Protein 5LNN (pdb70)

Secondary structure (DSSP, 8-state):
-EE-----TTTTTT-EEEEE-S-HHHHHHHHHHHHHTT-SEEEEESSHHHHHHHHHHHHHHHHHHT-S---S-SEEEEES--SSS-HHHHHHHHHHHHHTTT----EEEEESS---HHHHHHHHHHT--EEEETT-TTHHHHHHHHHH-

InterPro domains:
  IPR001789 Signal transduction response regulator, receiver domain [PF00072] (988-1109)
  IPR001789 Signal transduction response regulator, receiver domain [PS50110] (987-1120)
  IPR001789 Signal transduction response regulator, receiver domain [SM00448] (986-1114)
  IPR003594 Histidine kinase/HSP90-like ATPase domain [PF02518] (576-668)
  IPR003594 Histidine k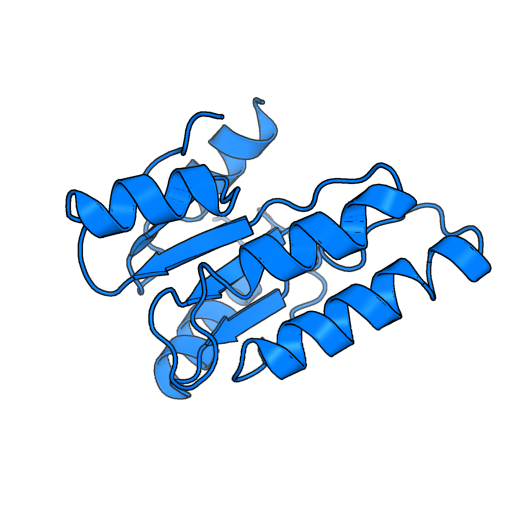inase/HSP90-like ATPase domain [SM00387] (511-671)
  IPR003661 Signal transduction histidine kinase, dimerisation/phosphoacceptor domain [PF00512] (396-461)
  IPR003661 Signal transduction histidine kinase, dimerisation/phosphoacceptor domain [SM00388] (395-461)
  IPR003661 Signal transduction histidine kinase, dimerisation/phosphoacceptor domain [cd00082] (396-457)
  IPR004358 Signal transduction histidine kinase-related protein, C-terminal [PR00344] (595-609)
  IPR004358 Signal transduction histidine kinase-related protein, C-terminal [PR00344] (613-623)
  IPR004358 Signal transduction histidine kinase-related protein, C-terminal [PR00344] (629-647)
  IPR005467 Histidine kinase domain [PS50109] (402-671)
  IPR011006 CheY-like superfamily [SSF52172] (984-1118)
  IPR036097 Signal transduction histidine kinase, dimerisation/phosphoacceptor domain superfamily [SSF47384] (383-463)
  IPR036890 Histidine kinase/HSP90-like ATPase superfamily [G3DSA:3.30.565.10] (463-673)
  IPR036890 Histidine kinase/HSP90-like ATPase superfamily [SSF55874] (450-667)
  IPR050956 Two-component system histidine kinase [PTHR43719] (58-1115)

Foldseek 3Di:
DWWAPCCQLQVQAPFAEEEEAQDPVLQVLVVVVVNSNNNPHYHYDRDLVVVCVVQLVQLVVCVVVVPPDNGPGQEYEAEQDDPPAGRLNSLLVSVVSCVVVPDDHAYEYEYQDDDDDVVSVSCSVSPHTYYDYSSCVCVSVHVVVVVVD

Nearest PDB structures (foldseek):
  5lnn-assembly1_A  TM=1.007E+00  e=4.056E-31  Arabidopsis thaliana
  5lnm-assembly1_A  TM=1.002E+00  e=2.387E-28  Arabidopsis thaliana
  5n2n-assembly1_A  TM=1.000E+00  e=6.692E-28  Arabidopsis thaliana
  3mmn-assembly1_A  TM=9.954E-01  e=1.788E-26  Arabidopsis thaliana
  3ilh-assembly1_A  TM=8.351E-01  e=1.442E-04  Cytophaga hutchinsonii ATCC 33406

B-factor: mean 32.71, std 13.28, range [13.54, 85.99]

GO terms:
  GO:0004673 protein histidine kinase activity (F, IDA)
  GO:0005886 plasma membrane (C, IDA)
  GO:0042803 protein homodimerization activity (F, IDA)
  GO:0010087 phloem or xylem histogenesis (P, IMP)
  GO:0080117 secondary growth (P, IMP)
  GO:0005515 protein binding (F, IPI)
  GO:0009736 cytokinin-activated signaling pathway (P, TAS)
  GO:0009506 plasmodesma (C, HDA)
  GO:0009553 embryo sac development (P, IMP)
  GO:0016020 membrane (C, IDA)
  GO:0000156 phosphorelay response regulator activity (F, TAS)

Radius of gyration: 14.21 Å; Cα contacts (8 Å, |Δi|>4): 287; chains: 1; bounding box: 31×40×36 Å

Solvent-accessible surface area: 7800 Å² total; per-residue (Å²): 65,16,58,14,93,191,155,62,86,91,54,3,162,56,69,67,0,0,3,1,11,62,77,116,125,17,25,88,77,8,6,26,57,0,131,163,5,20,15,58,93,34,63,54,11,74,18,1,117,53,0,23,107,30,0,48,77,8,2,56,104,55,87,140,144,54,29,151,94,78,40,2,3,41,3,0,2,0,8,5,101,14,98,164,40,39,0,4,56,0,0,76,48,0,27,127,37,3,152,99,55,74,34,80,1,21,0,0,1,13,18,48,101,120,42,38,103,97,34,43,119,36,8,70,106,3,16,2,23,0,55,2,69,105,49,1,103,76,0,20,75,0,3,132,75,20,102,104,170

CATH classification: 3.40.50.2300

Organism: Arabidopsis thaliana (NCBI:txid3702)

Structure (mmCIF, N/CA/C/O backbone):
data_5LNN
#
_entry.id   5LNN
#
_cell.length_a   53.176
_cell.length_b   101.005
_cell.length_c   79.464
_cell.angle_alpha   90.00
_cell.angle_beta   90.00
_cell.angle_gamma   90.00
#
_symmetry.space_group_name_H-M   'C 2 2 21'
#
loop_
_entity.id
_entity.type
_entity.pdbx_description
1 polymer 'Histidine kinase CKI1'
2 water water
#
loop_
_atom_site.group_PDB
_atom_site.id
_atom_site.type_symbol
_atom_site.label_atom_id
_atom_site.label_alt_id
_atom_site.label_comp_id
_atom_site.label_asym_id
_atom_site.label_entity_id
_atom_site.label_seq_id
_atom_site.pdbx_PDB_ins_code
_atom_site.Cartn_x
_atom_site.Cartn_y
_atom_site.Cartn_z
_atom_site.occupancy
_atom_site.B_iso_or_equiv
_atom_site.auth_seq_id
_atom_site.auth_comp_id
_atom_site.auth_asym_id
_atom_site.auth_atom_id
_atom_site.pdbx_PDB_model_num
ATOM 1 N N . SER A 1 11 ? -20.401 -25.056 6.783 1.00 43.46 935 SER A N 1
ATOM 2 C CA . SER A 1 11 ? -19.912 -23.804 6.051 1.00 38.32 935 SER A CA 1
ATOM 3 C C . SER A 1 11 ? -18.440 -23.542 6.051 1.00 39.12 935 SER A C 1
ATOM 4 O O . SER A 1 11 ? -17.755 -23.954 6.921 1.00 41.86 935 SER A O 1
ATOM 7 N N . GLY A 1 12 ? -17.967 -22.751 5.113 1.00 32.68 936 GLY A N 1
ATOM 8 C CA . GLY A 1 12 ? -16.662 -22.148 5.169 1.00 33.19 936 GLY A CA 1
ATOM 9 C C . GLY A 1 12 ? -16.268 -21.509 3.902 1.00 33.31 936 GLY A C 1
ATOM 10 O O . GLY A 1 12 ? -17.106 -21.443 2.965 1.00 30.86 936 GLY A O 1
ATOM 11 N N . LEU A 1 13 ? -15.105 -20.901 3.939 1.00 31.81 937 LEU A N 1
ATOM 12 C CA . LEU A 1 13 ? -14.555 -20.128 2.853 1.00 30.28 937 LEU A CA 1
ATOM 13 C C . LEU A 1 13 ? -13.834 -20.962 1.811 1.00 33.58 937 LEU A C 1
ATOM 14 O O . LEU A 1 13 ? -13.247 -21.964 2.133 1.00 32.01 937 LEU A O 1
ATOM 19 N N . VAL A 1 14 ? -13.817 -20.499 0.576 1.00 29.91 938 VAL A N 1
ATOM 20 C CA . VAL A 1 14 ? -13.234 -21.180 -0.542 1.00 36.82 938 VAL A CA 1
ATOM 21 C C . VAL A 1 14 ? -11.977 -20.415 -0.774 1.00 45.97 938 VAL A C 1
ATOM 22 O O . VAL A 1 14 ? -11.977 -19.171 -0.842 1.00 39.36 938 VAL A O 1
ATOM 26 N N . PRO A 1 15 ? -10.834 -21.127 -0.844 1.00 49.56 939 PRO A N 1
ATOM 27 C CA . PRO A 1 15 ? -9.627 -20.426 -1.306 1.00 53.20 939 PRO A CA 1
ATOM 28 C C . PRO A 1 15 ? -9.657 -20.183 -2.849 1.00 52.73 939 PRO A C 1
ATOM 29 O O . PRO A 1 15 ? -10.533 -20.745 -3.579 1.00 52.90 939 PRO A O 1
ATOM 33 N N . ARG A 1 16 ? -8.739 -19.348 -3.325 1.00 70.80 940 ARG A N 1
ATOM 34 C CA . ARG A 1 16 ? -8.600 -19.048 -4.774 1.00 73.62 940 ARG A CA 1
ATOM 35 C C . ARG A 1 16 ? -7.935 -20.180 -5.577 1.00 71.66 940 ARG A C 1
ATOM 36 O O . ARG A 1 16 ? -7.968 -20.169 -6.815 1.00 71.23 940 ARG A O 1
ATOM 44 N N . SER A 1 54 ? -29.371 -9.139 18.550 1.00 62.57 978 SER A N 1
ATOM 45 C CA . SER A 1 54 ? -30.147 -9.124 17.334 1.00 63.24 978 SER A CA 1
ATOM 46 C C . SER A 1 54 ? -29.279 -8.764 16.120 1.00 64.73 978 SER A C 1
ATOM 47 O O . SER A 1 54 ? -28.296 -8.016 16.224 1.00 54.16 978 SER A O 1
ATOM 50 N N . ASP A 1 55 ? -29.641 -9.307 14.965 1.00 65.62 979 ASP A N 1
ATOM 51 C CA . ASP A 1 55 ? -28.961 -8.986 13.718 1.00 61.43 979 ASP A CA 1
ATOM 52 C C . ASP A 1 55 ? -29.900 -8.344 12.688 1.00 59.56 979 ASP A C 1
ATOM 53 O O . ASP A 1 55 ? -29.639 -8.379 11.486 1.00 55.15 979 ASP A O 1
ATOM 58 N N . ASP A 1 56 ? -30.947 -7.677 13.142 1.00 47.69 980 ASP A N 1
ATOM 59 C CA . ASP A 1 56 ? -31.909 -7.061 12.192 1.00 50.00 980 ASP A CA 1
ATOM 60 C C . ASP A 1 56 ? -31.359 -5.867 11.402 1.00 43.61 980 ASP A C 1
ATOM 61 O O . ASP A 1 56 ? -32.043 -5.197 10.534 1.00 38.48 980 ASP A O 1
ATOM 66 N N . GLU A 1 57 ? -30.096 -5.523 11.704 1.00 36.39 981 GLU A N 1
ATOM 67 C CA . GLU A 1 57 ? -29.431 -4.556 10.915 1.00 40.82 981 GLU A CA 1
ATOM 68 C C . GLU A 1 57 ? -28.111 -5.084 10.347 1.00 28.28 981 GLU A C 1
ATOM 69 O O . GLU A 1 57 ? -27.415 -4.207 9.815 1.00 28.69 981 GLU A O 1
ATOM 75 N N . PHE A 1 58 ? -27.785 -6.370 10.525 1.00 29.12 982 PHE A N 1
ATOM 76 C CA . PHE A 1 58 ? -26.456 -6.907 10.129 1.00 24.97 982 PHE A CA 1
ATOM 77 C C . PHE A 1 58 ? -26.192 -6.597 8.621 1.00 24.46 982 PHE A C 1
ATOM 78 O O . PHE A 1 58 ? -25.160 -6.021 8.296 1.00 23.80 982 PHE A O 1
ATOM 86 N N . LEU A 1 59 ? -27.203 -6.819 7.834 1.00 28.58 983 LEU A N 1
ATOM 87 C CA . LEU A 1 59 ? -27.098 -6.541 6.356 1.00 25.51 983 LEU A CA 1
ATOM 88 C C . LEU A 1 59 ? -27.808 -5.343 5.912 1.00 24.41 983 LEU A C 1
ATOM 89 O O . LEU A 1 59 ? -28.063 -5.063 4.679 1.00 25.90 983 LEU A O 1
ATOM 94 N N . ARG A 1 60 ? -28.155 -4.364 6.811 1.00 23.43 984 ARG A N 1
ATOM 95 C CA . ARG A 1 60 ? -28.642 -3.108 6.233 1.00 25.00 984 ARG A CA 1
ATOM 96 C C . ARG A 1 60 ? -27.752 -2.405 5.291 1.00 27.35 984 ARG A C 1
ATOM 97 O O . ARG A 1 60 ? -26.584 -2.374 5.496 1.00 28.43 984 ARG A O 1
ATOM 105 N N . GLY A 1 61 ? -28.302 -1.825 4.196 1.00 27.89 985 GLY A N 1
ATOM 106 C CA . GLY A 1 61 ? -27.552 -1.212 3.161 1.00 33.69 985 GLY A CA 1
ATOM 107 C C . GLY A 1 61 ? -27.182 -2.210 2.028 1.00 29.01 985 GLY A C 1
ATOM 108 O O . GLY A 1 61 ? -26.446 -1.745 1.139 1.00 30.58 985 GLY A O 1
ATOM 109 N N . LYS A 1 62 ? -27.396 -3.521 2.276 1.00 30.12 986 LYS A N 1
ATOM 110 C CA . LYS A 1 62 ? -26.891 -4.519 1.294 1.00 25.58 986 LYS A CA 1
ATOM 111 C C . LYS A 1 62 ? -27.973 -4.970 0.409 1.00 27.44 986 LYS A C 1
ATOM 112 O O . LYS A 1 62 ? -29.135 -4.968 0.765 1.00 27.32 986 LYS A O 1
ATOM 118 N N . ARG A 1 63 ? -27.588 -5.320 -0.830 1.00 23.72 987 ARG A N 1
ATOM 119 C CA . ARG A 1 63 ? -28.527 -5.799 -1.826 1.00 21.96 987 ARG A CA 1
ATOM 120 C C . ARG A 1 63 ? -28.057 -7.216 -2.224 1.00 19.52 987 ARG A C 1
ATOM 121 O O . ARG A 1 63 ? -26.847 -7.428 -2.382 1.00 23.55 987 ARG A O 1
ATOM 129 N N . VAL A 1 64 ? -28.980 -8.192 -2.211 1.00 20.95 988 VAL A N 1
ATOM 130 C CA A VAL A 1 64 ? -28.595 -9.561 -2.375 0.50 19.87 988 VAL A CA 1
ATOM 131 C CA B VAL A 1 64 ? -28.571 -9.548 -2.414 0.50 21.14 988 VAL A CA 1
ATOM 132 C C . VAL A 1 64 ? -29.438 -10.195 -3.441 1.00 19.83 988 VAL A C 1
ATOM 133 O O . VAL A 1 64 ? -30.590 -9.836 -3.614 1.00 21.73 988 VAL A O 1
ATOM 140 N N . LEU A 1 65 ? -28.864 -11.163 -4.133 1.00 17.20 989 LEU A N 1
ATOM 141 C CA . LEU A 1 65 ? -29.616 -12.062 -5.050 1.00 17.39 989 LEU A CA 1
ATOM 142 C C . LEU A 1 65 ? -29.628 -13.446 -4.487 1.00 18.75 989 LEU A C 1
ATOM 143 O O . LEU A 1 65 ? -28.556 -13.969 -4.190 1.00 18.38 989 LEU A O 1
ATOM 148 N N . VAL A 1 66 ? -30.801 -14.103 -4.506 1.00 18.81 990 VAL A N 1
ATOM 149 C CA . VAL A 1 66 ? -30.936 -15.523 -4.162 1.00 19.76 990 VAL A CA 1
ATOM 150 C C . VAL A 1 66 ? -31.290 -16.297 -5.395 1.00 18.28 990 VAL A C 1
ATOM 151 O O . VAL A 1 66 ? -32.228 -15.917 -6.080 1.00 21.87 990 VAL A O 1
ATOM 155 N N . VAL A 1 67 ? -30.514 -17.306 -5.716 1.00 16.78 991 VAL A N 1
ATOM 156 C CA . VAL A 1 67 ? -30.713 -18.136 -6.929 1.00 16.61 991 VAL A CA 1
ATOM 157 C C . VAL A 1 67 ? -31.013 -19.554 -6.427 1.00 20.95 991 VAL A C 1
ATOM 158 O O . VAL A 1 67 ? -30.125 -20.185 -5.865 1.00 21.78 991 VAL A O 1
ATOM 162 N N . ASP A 1 68 ? -32.252 -20.028 -6.691 1.00 21.78 992 ASP A N 1
ATOM 163 C CA . ASP A 1 68 ? -32.592 -21.418 -6.248 1.00 23.93 992 ASP A CA 1
ATOM 164 C C . ASP A 1 68 ? -33.802 -21.847 -7.000 1.00 22.11 992 ASP A C 1
ATOM 165 O O . ASP A 1 68 ? -34.764 -21.069 -7.091 1.00 23.05 992 ASP A O 1
ATOM 170 N N . ASP A 1 69 ? -33.664 -23.021 -7.601 1.00 27.01 993 ASP A N 1
ATOM 171 C CA . ASP A 1 69 ? -34.793 -23.553 -8.322 1.00 26.47 993 ASP A CA 1
ATOM 172 C C . ASP A 1 69 ? -35.911 -24.075 -7.443 1.00 30.12 993 ASP A C 1
ATOM 173 O O . ASP A 1 69 ? -37.038 -24.184 -7.931 1.00 28.16 993 ASP A O 1
ATOM 178 N N . ASN A 1 70 ? -35.617 -24.346 -6.187 1.00 26.79 994 ASN A N 1
ATOM 179 C CA . ASN A 1 70 ? -36.665 -24.777 -5.250 1.00 29.39 994 ASN A CA 1
ATOM 180 C C . ASN A 1 70 ? -37.281 -23.574 -4.611 1.00 26.85 994 ASN A C 1
ATOM 181 O O . ASN A 1 70 ? -36.636 -22.761 -3.901 1.00 27.95 994 ASN A O 1
ATOM 186 N N . PHE A 1 71 ? -38.563 -23.438 -4.818 1.00 26.88 995 PHE A N 1
ATOM 187 C CA . PHE A 1 71 ? -39.321 -22.424 -4.351 1.00 23.50 995 PHE A CA 1
ATOM 188 C C . PHE A 1 71 ? -39.244 -22.240 -2.843 1.00 26.50 995 PHE A C 1
ATOM 189 O O . PHE A 1 71 ? -39.102 -21.102 -2.306 1.00 29.62 995 PHE A O 1
ATOM 197 N N . ILE A 1 72 ? -39.463 -23.335 -2.120 1.00 26.58 996 ILE A N 1
ATOM 198 C CA . ILE A 1 72 ? -39.448 -23.156 -0.657 1.00 31.02 996 ILE A CA 1
ATOM 199 C C . ILE A 1 72 ? -38.081 -22.713 -0.131 1.00 26.81 996 ILE A C 1
ATOM 200 O O . ILE A 1 72 ? -38.045 -21.825 0.681 1.00 31.21 996 ILE A O 1
ATOM 205 N N . SER A 1 73 ? -37.022 -23.359 -0.556 1.00 31.00 997 SER A N 1
ATOM 206 C CA . SER A 1 73 ? -35.715 -22.915 -0.054 1.00 34.08 997 SER A CA 1
ATOM 207 C C . SER A 1 73 ? -35.400 -21.511 -0.502 1.00 35.62 997 SER A C 1
ATOM 208 O O . SER A 1 73 ? -34.802 -20.748 0.271 1.00 29.46 997 SER A O 1
ATOM 211 N N . ARG A 1 74 ? -35.831 -21.151 -1.696 1.00 31.08 998 ARG A N 1
ATOM 212 C CA . ARG A 1 74 ? -35.659 -19.715 -2.123 1.00 30.10 998 ARG A CA 1
ATOM 213 C C . ARG A 1 74 ? -36.310 -18.660 -1.179 1.00 28.83 998 ARG A C 1
ATOM 214 O O . ARG A 1 74 ? -35.727 -17.630 -0.765 1.00 30.09 998 ARG A O 1
ATOM 222 N N . LYS A 1 75 ? -37.504 -18.955 -0.667 1.00 29.22 999 LYS A N 1
ATOM 223 C CA . LYS A 1 75 ? -38.242 -18.100 0.225 1.00 29.95 999 LYS A CA 1
ATOM 224 C C . LYS A 1 75 ? -37.687 -18.166 1.629 1.00 27.15 999 LYS A C 1
ATOM 225 O O . LYS A 1 75 ? -37.745 -17.138 2.305 1.00 28.54 999 LYS A O 1
ATOM 231 N N . VAL A 1 76 ? -37.167 -19.308 2.041 1.00 30.99 1000 VAL A N 1
ATOM 232 C CA . VAL A 1 76 ? -36.456 -19.444 3.351 1.00 35.64 1000 VAL A CA 1
ATOM 233 C C . VAL A 1 76 ? -35.172 -18.623 3.341 1.00 36.63 1000 VAL A C 1
ATOM 234 O O . VAL A 1 76 ? -34.887 -17.928 4.336 1.00 33.48 1000 VAL A O 1
ATOM 238 N N . ALA A 1 77 ? -34.396 -18.726 2.262 1.00 32.98 1001 ALA A N 1
ATOM 239 C CA . ALA A 1 77 ? -33.212 -17.829 2.157 1.00 30.33 1001 ALA A CA 1
ATOM 240 C C . ALA A 1 77 ? -33.617 -16.393 2.182 1.00 27.68 1001 ALA A C 1
ATOM 241 O O . ALA A 1 77 ? -32.959 -15.559 2.878 1.00 30.16 1001 ALA A O 1
ATOM 243 N N . THR A 1 78 ? -34.630 -15.949 1.412 1.00 27.48 1002 THR A N 1
ATOM 244 C CA . THR A 1 78 ? -35.052 -14.618 1.331 1.00 25.94 1002 THR A CA 1
ATOM 245 C C . THR A 1 78 ? -35.601 -14.121 2.666 1.00 34.44 1002 THR A C 1
ATOM 246 O O . THR A 1 78 ? -35.400 -12.960 3.011 1.00 33.32 1002 THR A O 1
ATOM 250 N N . GLY A 1 79 ? -36.194 -15.057 3.425 1.00 30.15 1003 GLY A N 1
ATOM 251 C CA . GLY A 1 79 ? -36.643 -14.708 4.795 1.00 34.44 1003 GLY A CA 1
ATOM 252 C C . GLY A 1 79 ? -35.520 -14.385 5.749 1.00 33.45 1003 GLY A C 1
ATOM 253 O O . GLY A 1 79 ? -35.619 -13.339 6.464 1.00 39.48 1003 GLY A O 1
ATOM 254 N N . LYS A 1 80 ? -34.546 -15.286 5.786 1.00 31.87 1004 LYS A N 1
ATOM 255 C CA . LYS A 1 80 ? -33.346 -15.261 6.577 1.00 32.15 1004 LYS A CA 1
ATOM 256 C C . LYS A 1 80 ? -32.597 -13.969 6.305 1.00 37.74 1004 LYS A C 1
ATOM 257 O O . LYS A 1 80 ? -32.136 -13.320 7.247 1.00 36.52 1004 LYS A O 1
ATOM 263 N N . LEU A 1 81 ? -32.512 -13.585 5.014 1.00 29.64 1005 LEU A N 1
ATOM 264 C CA . LEU A 1 81 ? -31.853 -12.291 4.639 1.00 32.51 1005 LEU A CA 1
ATOM 265 C C . LEU A 1 81 ? -32.632 -11.039 5.067 1.00 35.97 1005 LEU A C 1
ATOM 266 O O . LEU A 1 81 ? -32.067 -10.021 5.516 1.00 33.83 1005 LEU A O 1
ATOM 271 N N . LYS A 1 82 ? -33.961 -11.095 4.980 1.00 35.11 1006 LYS A N 1
ATOM 272 C CA . LYS A 1 82 ? -34.824 -9.972 5.311 1.00 42.00 1006 LYS A CA 1
ATOM 273 C C . LYS A 1 82 ? -34.851 -9.677 6.830 1.00 40.36 1006 LYS A C 1
ATOM 274 O O . LYS A 1 82 ? -34.911 -8.515 7.212 1.00 41.93 1006 LYS A O 1
ATOM 280 N N . LYS A 1 83 ? -34.708 -10.712 7.616 1.00 42.33 1007 LYS A N 1
ATOM 281 C CA . LYS A 1 83 ? -34.719 -10.607 9.083 1.00 43.90 1007 LYS A CA 1
ATOM 282 C C . LYS A 1 83 ? -33.396 -9.974 9.513 1.00 49.69 1007 LYS A C 1
ATOM 283 O O . LYS A 1 83 ? -33.306 -9.365 10.584 1.00 48.52 1007 LYS A O 1
ATOM 289 N N . MET A 1 84 ? -32.386 -10.048 8.636 1.00 40.57 1008 MET A N 1
ATOM 290 C CA . MET A 1 84 ? -31.150 -9.195 8.785 1.00 36.75 1008 MET A CA 1
ATOM 291 C C . MET A 1 84 ? -31.137 -7.817 8.253 1.00 33.31 1008 MET A C 1
ATOM 292 O O . MET A 1 84 ? -30.104 -7.142 8.233 1.00 38.15 1008 MET A O 1
ATOM 297 N N . GLY A 1 85 ? -32.243 -7.290 7.817 1.00 33.35 1009 GLY A N 1
ATOM 298 C CA . GLY A 1 85 ? -32.325 -5.979 7.372 1.00 34.93 1009 GLY A CA 1
ATOM 299 C C . GLY A 1 85 ? -31.684 -5.722 6.066 1.00 32.40 1009 GLY A C 1
ATOM 300 O O . GLY A 1 85 ? -31.355 -4.614 5.786 1.00 36.22 1009 GLY A O 1
ATOM 301 N N A VAL A 1 86 ? -31.547 -6.760 5.230 0.50 33.30 1010 VAL A N 1
ATOM 302 N N B VAL A 1 86 ? -31.580 -6.768 5.217 0.50 35.4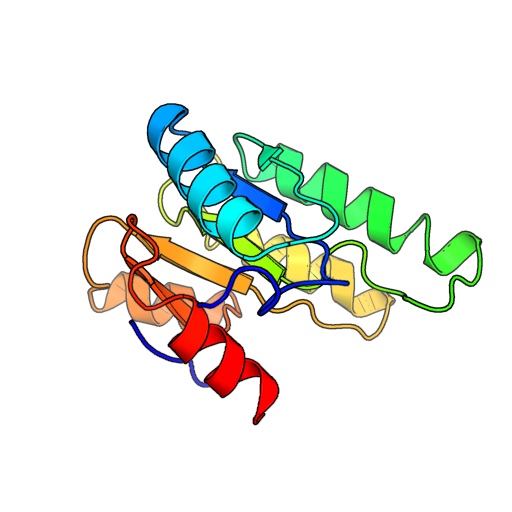1 1010 VAL A N 1
ATOM 303 C CA A VAL A 1 86 ? -31.055 -6.515 3.907 0.50 30.98 1010 VAL A CA 1
ATOM 304 C CA B VAL A 1 86 ? -31.131 -6.554 3.855 0.50 35.41 1010 VAL A CA 1
ATOM 305 C C A VAL A 1 86 ? -31.975 -5.475 3.270 0.50 33.61 1010 VAL A C 1
ATOM 306 C C B VAL A 1 86 ? -32.010 -5.466 3.240 0.50 36.34 1010 VAL A C 1
ATOM 307 O O A VAL A 1 86 ? -33.210 -5.546 3.443 0.50 36.45 1010 VAL A O 1
ATOM 308 O O B VAL A 1 86 ? -33.245 -5.486 3.391 0.50 38.65 1010 VAL A O 1
ATOM 315 N N . SER A 1 87 ? -31.374 -4.506 2.578 1.00 32.51 1011 SER A N 1
ATOM 316 C CA . SER A 1 87 ? -32.085 -3.380 1.992 1.00 40.17 1011 SER A CA 1
ATOM 317 C C . SER A 1 87 ? -32.864 -3.804 0.730 1.00 46.58 1011 SER A C 1
ATOM 318 O O . SER A 1 87 ? -33.901 -3.239 0.430 1.00 46.06 1011 SER A O 1
ATOM 321 N N . GLU A 1 88 ? -32.365 -4.792 -0.019 1.00 37.76 1012 GLU A N 1
ATOM 322 C CA . GLU A 1 88 ? -32.948 -5.115 -1.317 1.00 37.70 1012 GLU A CA 1
ATOM 323 C C . GLU A 1 88 ? -32.592 -6.638 -1.506 1.00 33.87 1012 GLU A C 1
ATOM 324 O O . GLU A 1 88 ? -31.448 -6.973 -1.388 1.00 29.34 1012 GLU A O 1
ATOM 330 N N . VAL A 1 89 ? -33.579 -7.508 -1.645 1.00 30.51 1013 VAL A N 1
ATOM 331 C CA . VAL A 1 89 ? -33.388 -8.882 -2.022 1.00 30.17 1013 VAL A CA 1
ATOM 332 C C . VAL A 1 89 ? -34.093 -9.174 -3.343 1.00 29.49 1013 VAL A C 1
ATOM 333 O O . VAL A 1 89 ? -35.268 -8.905 -3.500 1.00 32.10 1013 VAL A O 1
ATOM 337 N N A GLU A 1 90 ? -33.365 -9.700 -4.303 0.50 23.49 1014 GLU A N 1
ATOM 338 N N B GLU A 1 90 ? -33.350 -9.626 -4.343 0.50 23.33 1014 GLU A N 1
ATOM 339 C CA A GLU A 1 90 ? -33.949 -10.199 -5.522 0.50 24.01 1014 GLU A CA 1
ATOM 340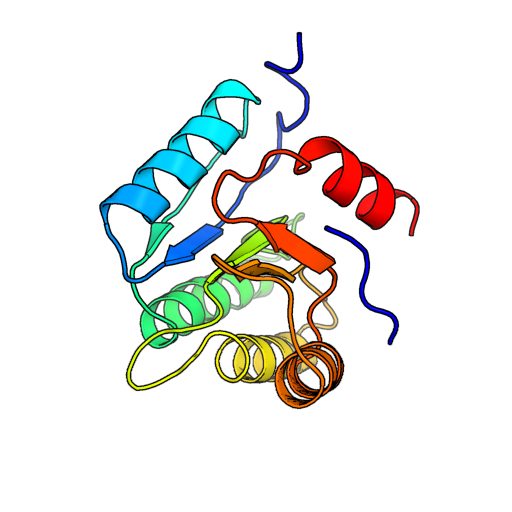 C CA B GLU A 1 90 ? -33.936 -10.215 -5.539 0.50 24.20 1014 GLU A CA 1
ATOM 341 C C A GLU A 1 90 ? -33.790 -11.717 -5.556 0.50 22.63 1014 GLU A C 1
ATOM 342 C C B GLU A 1 90 ? -33.821 -11.724 -5.486 0.50 22.87 1014 GLU A C 1
ATOM 343 O O A GLU A 1 90 ? -32.883 -12.277 -4.984 0.50 22.90 1014 GLU A O 1
ATOM 344 O O B GLU A 1 90 ? -32.971 -12.277 -4.796 0.50 23.19 1014 GLU A O 1
ATOM 355 N N . GLN A 1 91 ? -34.754 -12.366 -6.151 1.00 22.20 1015 GLN A N 1
ATOM 356 C CA . GLN A 1 91 ? -34.713 -13.792 -6.266 1.00 23.75 1015 GLN A CA 1
ATOM 357 C C . GLN A 1 91 ? -35.051 -14.273 -7.639 1.00 20.87 1015 GLN A C 1
ATOM 358 O O . GLN A 1 91 ? -35.851 -13.687 -8.365 1.00 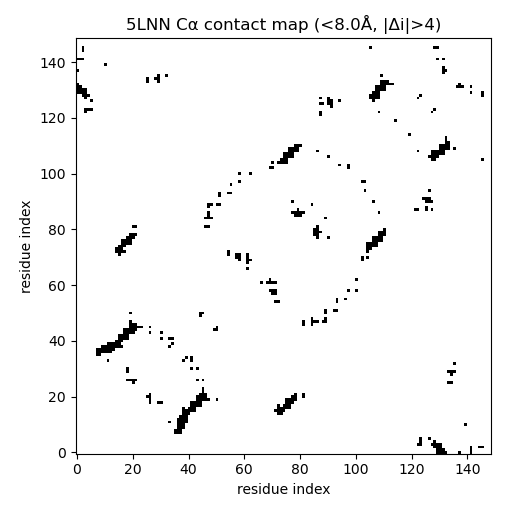24.73 1015 GLN A O 1
ATOM 364 N N . CYS A 1 92 ? -34.414 -15.397 -7.953 1.00 21.04 1016 CYS A N 1
ATOM 365 C CA . CYS A 1 92 ? -34.715 -16.057 -9.196 1.00 22.17 1016 CYS A CA 1
ATOM 366 C C . CYS A 1 92 ? -34.458 -17.523 -9.099 1.00 22.20 1016 CYS A C 1
ATOM 367 O O . CYS A 1 92 ? -33.898 -18.056 -8.156 1.00 20.81 1016 CYS A O 1
ATOM 370 N N . ASP A 1 93 ? -34.994 -18.213 -10.088 1.00 23.09 1017 ASP A N 1
ATOM 371 C CA . ASP A 1 93 ? -35.146 -19.660 -10.002 1.00 23.67 1017 ASP A CA 1
ATOM 372 C C . ASP A 1 93 ? -34.235 -20.487 -10.854 1.00 24.29 1017 ASP A C 1
ATOM 373 O O . ASP A 1 93 ? -34.362 -21.716 -11.038 1.00 25.99 1017 ASP A O 1
ATOM 378 N N . SER A 1 94 ? -33.209 -19.835 -11.446 1.00 19.99 1018 SER A N 1
ATOM 379 C CA . SER A 1 94 ? -32.376 -20.482 -12.347 1.00 18.92 1018 SER A CA 1
ATOM 380 C C . SER A 1 94 ? -31.047 -19.733 -12.609 1.00 18.46 1018 SER A C 1
ATOM 381 O O . SER A 1 94 ? -30.989 -18.502 -12.483 1.00 19.30 1018 SER A O 1
ATOM 384 N N . GLY A 1 95 ? -30.036 -20.443 -13.096 1.00 20.72 1019 GLY A N 1
ATOM 385 C CA . GLY A 1 95 ? -28.791 -19.822 -13.507 1.00 20.60 1019 GLY A CA 1
ATOM 386 C C . GLY A 1 95 ? -28.964 -18.876 -14.610 1.00 19.90 1019 GLY A C 1
ATOM 387 O O . GLY A 1 95 ? -28.363 -17.753 -14.643 1.00 18.97 1019 GLY A O 1
ATOM 388 N N . LYS A 1 96 ? -29.767 -19.181 -15.634 1.00 18.20 1020 LYS A N 1
ATOM 389 C CA . LYS A 1 96 ? -29.963 -18.293 -16.726 1.00 18.93 1020 LYS A CA 1
ATOM 390 C C . LYS A 1 96 ? -30.576 -16.978 -16.258 1.00 18.33 1020 LYS A C 1
ATOM 391 O O . LYS A 1 96 ? -30.193 -15.882 -16.774 1.00 18.91 1020 LYS A O 1
ATOM 397 N N . GLU A 1 97 ? -31.518 -17.016 -15.323 1.00 17.36 1021 GLU A N 1
ATOM 398 C CA . GLU A 1 97 ? -32.120 -15.812 -14.887 1.00 17.75 1021 GLU A CA 1
ATOM 399 C C . GLU A 1 97 ? -31.099 -15.029 -14.039 1.00 17.15 1021 GLU A C 1
ATOM 400 O O . GLU A 1 97 ? -31.048 -13.787 -14.132 1.00 16.78 1021 GLU A O 1
ATOM 406 N N . ALA A 1 98 ? -30.301 -15.717 -13.250 1.00 17.04 1022 ALA A N 1
ATOM 407 C CA . ALA A 1 98 ? -29.218 -15.012 -12.481 1.00 17.69 1022 ALA A CA 1
ATOM 408 C C . ALA A 1 98 ? -28.271 -14.321 -13.416 1.00 17.51 1022 ALA A C 1
ATOM 409 O O . ALA A 1 98 ? -27.886 -13.163 -13.174 1.00 17.17 1022 ALA A O 1
ATOM 411 N N . LEU A 1 99 ? -27.866 -14.985 -14.461 1.00 17.21 1023 LEU A N 1
ATOM 412 C CA . LEU A 1 99 ? -27.030 -14.318 -15.510 1.00 17.38 1023 LEU A CA 1
ATOM 413 C C . LEU A 1 99 ? -27.610 -13.116 -16.061 1.00 16.78 1023 LEU A C 1
ATOM 414 O O . LEU A 1 99 ? -26.912 -12.116 -16.271 1.00 17.20 1023 LEU A O 1
ATOM 419 N N . ARG A 1 100 ? -28.863 -13.164 -16.412 1.00 16.48 1024 ARG A N 1
ATOM 420 C CA . ARG A 1 100 ? -29.624 -11.999 -17.009 1.00 17.31 1024 ARG A CA 1
ATOM 421 C C . ARG A 1 100 ? -29.587 -10.866 -16.025 1.00 17.68 1024 ARG A C 1
ATOM 422 O O . ARG A 1 100 ? -29.196 -9.770 -16.332 1.00 17.39 1024 ARG A O 1
ATOM 430 N N . LEU A 1 101 ? -29.943 -11.141 -14.774 1.00 15.81 1025 LEU A N 1
ATOM 431 C CA . LEU A 1 101 ? -30.072 -10.078 -13.778 1.00 15.60 1025 LEU A CA 1
ATOM 432 C C . LEU A 1 101 ? -28.710 -9.487 -13.465 1.00 14.46 1025 LEU A C 1
ATOM 433 O O . LEU A 1 101 ? -28.528 -8.233 -13.369 1.00 16.02 1025 LEU A O 1
ATOM 438 N N . VAL A 1 102 ? -27.685 -10.299 -13.354 1.00 13.89 1026 VAL A N 1
ATOM 439 C CA . VAL A 1 102 ? -26.308 -9.768 -13.044 1.00 14.37 1026 VAL A CA 1
ATOM 440 C C . VAL A 1 102 ? -25.770 -9.024 -14.237 1.00 13.54 1026 VAL A C 1
ATOM 441 O O . VAL A 1 102 ? -25.137 -7.970 -14.126 1.00 15.81 1026 VAL A O 1
ATOM 445 N N . THR A 1 103 ? -25.948 -9.632 -15.449 1.00 13.74 1027 THR A N 1
ATOM 446 C CA . THR A 1 103 ? -25.415 -8.989 -16.674 1.00 15.02 1027 THR A CA 1
ATOM 447 C C . THR A 1 103 ? -26.056 -7.657 -16.895 1.00 15.79 1027 THR A C 1
ATOM 448 O O . THR A 1 103 ? -25.353 -6.647 -17.143 1.00 16.68 1027 THR A O 1
ATOM 452 N N . GLU A 1 104 ? -27.381 -7.586 -16.852 1.00 15.56 1028 GLU A N 1
ATOM 453 C CA . GLU A 1 104 ? -28.059 -6.336 -17.082 1.00 16.10 1028 GLU A CA 1
ATOM 454 C C . GLU A 1 104 ? -27.678 -5.358 -15.952 1.00 14.96 1028 GLU A C 1
ATOM 455 O O . GLU A 1 104 ? -27.483 -4.164 -16.226 1.00 17.30 1028 GLU A O 1
ATOM 461 N N . GLY A 1 105 ? -27.580 -5.806 -14.713 1.00 15.35 1029 GLY A N 1
ATOM 462 C CA . GLY A 1 105 ? -27.254 -4.920 -13.644 1.00 15.69 1029 GLY A CA 1
ATOM 463 C C . GLY A 1 105 ? -25.878 -4.249 -13.705 1.00 16.94 1029 GLY A C 1
ATOM 464 O O . GLY A 1 105 ? -25.732 -3.061 -13.545 1.00 18.71 1029 GLY A O 1
ATOM 465 N N . LEU A 1 106 ? -24.933 -5.094 -14.126 1.00 15.61 1030 LEU A N 1
ATOM 466 C CA . LEU A 1 106 ? -23.517 -4.628 -14.289 1.00 15.62 1030 LEU A CA 1
ATOM 467 C C . LEU A 1 106 ? -23.523 -3.613 -15.408 1.00 18.43 1030 LEU A C 1
ATOM 468 O O . LEU A 1 106 ? -22.879 -2.541 -15.322 1.00 16.24 1030 LEU A O 1
ATOM 473 N N . THR A 1 107 ? -24.174 -3.912 -16.502 1.00 15.36 1031 THR A N 1
ATOM 474 C CA . THR A 1 107 ? -24.184 -2.987 -17.696 1.00 16.20 1031 THR A CA 1
ATOM 475 C C . THR A 1 107 ? -24.885 -1.666 -17.330 1.00 16.20 1031 THR A C 1
ATOM 476 O O . THR A 1 107 ? -24.362 -0.590 -17.671 1.00 18.31 1031 THR A O 1
ATOM 480 N N A GLN A 1 108 ? -26.002 -1.737 -16.657 0.50 15.59 1032 GLN A N 1
ATOM 481 N N B GLN A 1 108 ? -25.999 -1.701 -16.664 0.50 16.83 1032 GLN A N 1
ATOM 482 C CA A GLN A 1 108 ? -26.764 -0.581 -16.217 0.50 16.45 1032 GLN A CA 1
ATOM 483 C CA B GLN A 1 108 ? -26.676 -0.482 -16.294 0.50 19.21 1032 GLN A CA 1
ATOM 484 C C A GLN A 1 108 ? -25.889 0.338 -15.355 0.50 18.43 1032 GLN A C 1
ATOM 485 C C B GLN A 1 108 ? -25.742 0.357 -15.436 0.50 19.12 1032 GLN A C 1
ATOM 486 O O A GLN A 1 108 ? -25.908 1.560 -15.485 0.50 19.74 1032 GLN A O 1
ATOM 487 O O B GLN A 1 108 ? -25.490 1.532 -15.696 0.50 18.16 1032 GLN A O 1
ATOM 498 N N . ARG A 1 109 ? -25.174 -0.250 -14.392 1.00 18.60 1033 ARG A N 1
ATOM 499 C CA . ARG A 1 109 ? -24.324 0.529 -13.488 1.00 18.79 1033 ARG A CA 1
ATOM 500 C C . ARG A 1 109 ? -23.157 1.149 -14.229 1.00 21.87 1033 ARG A C 1
ATOM 501 O O . ARG A 1 109 ? -22.738 2.293 -13.976 1.00 22.25 1033 ARG A O 1
ATOM 509 N N . GLU A 1 110 ? -22.588 0.442 -15.164 1.00 19.15 1034 GLU A N 1
ATOM 510 C CA . GLU A 1 110 ? -21.488 0.957 -15.976 1.00 20.41 1034 GLU A CA 1
ATOM 511 C C . GLU A 1 110 ? -21.897 2.092 -16.873 1.00 22.93 1034 GLU A C 1
ATOM 512 O O . GLU A 1 110 ? -21.215 3.191 -16.828 1.00 22.35 1034 GLU A O 1
ATOM 518 N N . GLU A 1 111 ? -23.033 1.986 -17.518 1.00 20.86 1035 GLU A N 1
ATOM 519 C CA . GLU A 1 111 ? -23.586 3.029 -18.421 1.00 21.69 1035 GLU A CA 1
ATOM 520 C C . GLU A 1 111 ? -23.952 4.246 -17.655 1.00 23.37 1035 GLU A C 1
ATOM 521 O O . GLU A 1 111 ? -23.688 5.386 -18.172 1.00 25.81 1035 GLU A O 1
ATOM 527 N N . GLN A 1 112 ? -24.440 4.091 -16.444 1.00 23.00 1036 GLN A N 1
ATOM 528 C CA . GLN A 1 112 ? -24.853 5.245 -15.637 1.00 23.32 1036 GLN A CA 1
ATOM 529 C C . GLN A 1 112 ? -23.696 5.735 -14.891 1.00 23.98 1036 GLN A C 1
ATOM 530 O O . GLN A 1 112 ? -23.892 6.798 -14.237 1.00 29.22 1036 GLN A O 1
ATOM 536 N N . GLY A 1 113 ? -22.547 5.123 -14.815 1.00 22.66 1037 GLY A N 1
ATOM 537 C CA . GLY A 1 113 ? -21.495 5.675 -13.951 1.00 23.04 1037 GLY A CA 1
ATOM 538 C C . GLY A 1 113 ? -21.921 5.614 -12.511 1.00 24.11 1037 GLY A C 1
ATOM 539 O O . GLY A 1 113 ? -21.592 6.519 -11.724 1.00 25.13 1037 GLY A O 1
ATOM 540 N N . SER A 1 114 ? -22.705 4.616 -12.114 1.00 20.65 1038 SER A N 1
ATOM 541 C CA . SER A 1 114 ? -23.178 4.563 -10.725 1.00 20.55 1038 SER A CA 1
ATOM 542 C C . SER A 1 114 ? -22.010 4.462 -9.733 1.00 19.93 1038 SER A C 1
ATOM 543 O O . SER A 1 114 ? -21.009 3.845 -9.980 1.00 21.81 1038 SER A O 1
ATOM 546 N N . VAL A 1 115 ? -22.196 5.011 -8.495 1.00 21.26 1039 VAL A N 1
ATOM 547 C CA . VAL A 1 115 ? -21.200 4.871 -7.473 1.00 22.41 1039 VAL A CA 1
ATOM 548 C C . VAL A 1 115 ? -20.891 3.476 -7.178 1.00 21.60 1039 VAL A C 1
ATOM 549 O O . VAL A 1 115 ? -19.713 3.089 -7.099 1.00 24.14 1039 VAL A O 1
ATOM 553 N N . ASP A 1 116 ? -21.956 2.697 -6.974 1.00 20.56 1040 ASP A N 1
ATOM 554 C CA . ASP A 1 116 ? -21.837 1.269 -6.720 1.00 20.08 1040 ASP A CA 1
ATOM 555 C C . ASP A 1 116 ? -21.962 0.501 -8.076 1.00 20.82 1040 ASP A C 1
ATOM 556 O O . ASP A 1 116 ? -22.980 0.555 -8.672 1.00 20.58 1040 ASP A O 1
ATOM 561 N N A LYS A 1 117 ? -20.860 -0.093 -8.479 0.50 18.92 1041 LYS A N 1
ATOM 562 N N B LYS A 1 117 ? -20.909 -0.145 -8.479 0.50 19.62 1041 LYS A N 1
ATOM 563 C CA A LYS A 1 117 ? -20.736 -0.905 -9.701 0.50 17.38 1041 LYS A CA 1
ATOM 564 C CA B LYS A 1 117 ? -20.923 -0.859 -9.743 0.50 18.83 1041 LYS A CA 1
ATOM 565 C C A LYS A 1 117 ? -21.545 -2.191 -9.669 0.50 19.60 1041 LYS A C 1
ATOM 566 C C B LYS A 1 117 ? -21.465 -2.260 -9.693 0.50 20.46 1041 LYS A C 1
ATOM 567 O O A LYS A 1 117 ? -21.958 -2.676 -10.722 0.50 19.43 1041 LYS A O 1
ATOM 568 O O B LYS A 1 117 ? -21.614 -2.879 -10.745 0.50 17.80 1041 LYS A O 1
ATOM 579 N N . LEU A 1 118 ? -21.618 -2.825 -8.502 1.00 19.59 1042 LEU A N 1
ATOM 580 C CA . LEU A 1 118 ? -22.239 -4.140 -8.392 1.00 20.66 1042 LEU A CA 1
ATOM 581 C C . LEU A 1 118 ? -23.670 -4.065 -8.200 1.00 18.38 1042 LEU A C 1
ATOM 582 O O . LEU A 1 118 ? -24.181 -3.429 -7.271 1.00 21.72 1042 LEU A O 1
ATOM 587 N N . PRO A 1 119 ? -24.446 -4.873 -8.966 1.00 16.92 1043 PRO A N 1
ATOM 588 C CA . PRO A 1 119 ? -25.892 -4.916 -8.693 1.00 18.78 1043 PRO A CA 1
ATOM 589 C C . PRO A 1 119 ? -26.241 -5.532 -7.412 1.00 19.50 1043 PRO A C 1
ATOM 590 O O . PRO A 1 119 ? -27.257 -5.139 -6.802 1.00 22.64 1043 PRO A O 1
ATOM 594 N N . PHE A 1 120 ? -25.408 -6.477 -7.013 1.00 17.08 1044 PHE A N 1
ATOM 595 C CA . PHE A 1 120 ? -25.677 -7.257 -5.791 1.00 16.81 1044 PHE A CA 1
ATOM 596 C C . PHE A 1 120 ? -24.438 -7.262 -4.981 1.00 19.42 1044 PHE A C 1
ATOM 597 O O . PHE A 1 120 ? -23.336 -7.529 -5.474 1.00 19.80 1044 PHE A O 1
ATOM 605 N N . ASP A 1 121 ? -24.531 -7.000 -3.651 1.00 19.31 1045 ASP A N 1
ATOM 606 C CA . ASP A 1 121 ? -23.344 -7.159 -2.802 1.00 19.71 1045 ASP A CA 1
ATOM 607 C C . ASP A 1 121 ? -22.982 -8.556 -2.495 1.00 19.96 1045 ASP A C 1
ATOM 608 O O . ASP A 1 121 ? -21.785 -8.807 -2.293 1.00 20.95 1045 ASP A O 1
ATOM 613 N N . TYR A 1 122 ? -23.983 -9.456 -2.557 1.00 18.54 1046 TYR A N 1
ATOM 614 C CA . TYR A 1 122 ? -23.741 -10.914 -2.351 1.00 19.20 1046 TYR A CA 1
ATOM 615 C C . TYR A 1 122 ? -24.770 -11.645 -3.209 1.00 17.19 1046 TYR A C 1
ATOM 616 O O . TYR A 1 122 ? -25.888 -11.176 -3.408 1.00 17.02 1046 TYR A O 1
ATOM 625 N N . ILE A 1 123 ? -24.348 -12.768 -3.720 1.00 18.38 1047 ILE A N 1
ATOM 626 C CA . ILE A 1 123 ? -25.215 -13.729 -4.407 1.00 18.06 1047 ILE A CA 1
ATOM 627 C C . ILE A 1 123 ? -25.103 -15.054 -3.650 1.00 17.62 1047 ILE A C 1
ATOM 628 O O . ILE A 1 123 ? -24.002 -15.573 -3.500 1.00 19.03 1047 ILE A O 1
ATOM 633 N N . PHE A 1 124 ? -26.274 -15.618 -3.402 1.00 17.92 1048 PHE A N 1
ATOM 634 C CA . PHE A 1 124 ? -26.478 -16.978 -2.794 1.00 19.53 1048 PHE A CA 1
ATOM 635 C C . PHE A 1 124 ? -26.921 -17.854 -3.917 1.00 20.20 1048 PHE A C 1
ATOM 636 O O . PHE A 1 124 ? -27.933 -17.623 -4.513 1.00 21.11 1048 PHE A O 1
ATOM 644 N N . MET A 1 125 ? -26.075 -18.798 -4.252 1.00 19.53 1049 MET A N 1
ATOM 645 C CA . MET A 1 125 ? -26.238 -19.634 -5.462 1.00 19.57 1049 MET A CA 1
ATOM 646 C C . MET A 1 125 ? -26.468 -21.116 -5.110 1.00 20.35 1049 MET A C 1
ATOM 647 O O . MET A 1 125 ? -25.552 -21.767 -4.644 1.00 21.15 1049 MET A O 1
ATOM 652 N N . ALA A 1 126 ? -27.626 -21.634 -5.433 1.00 20.81 1050 ALA A N 1
ATOM 653 C CA . ALA A 1 126 ? -27.876 -23.080 -5.263 1.00 20.48 1050 ALA A CA 1
ATOM 654 C C . ALA A 1 126 ? -26.901 -23.823 -6.143 1.00 22.18 1050 ALA A C 1
ATOM 655 O O . ALA A 1 126 ? -26.703 -23.513 -7.307 1.00 21.44 1050 ALA A O 1
ATOM 657 N N . CYS A 1 127 ? -26.233 -24.845 -5.588 1.00 22.11 1051 CYS A N 1
ATOM 658 C CA . CYS A 1 127 ? -25.341 -25.642 -6.346 1.00 23.79 1051 CYS A CA 1
ATOM 659 C C . CYS A 1 127 ? -25.986 -26.491 -7.373 1.00 24.51 1051 CYS A C 1
ATOM 660 O O . CYS A 1 127 ? -25.403 -26.577 -8.482 1.00 25.77 1051 CYS A O 1
ATOM 663 N N . GLN A 1 128 ? -27.084 -27.173 -6.998 1.00 26.28 1052 GLN A N 1
ATOM 664 C CA . GLN A 1 128 ? -27.714 -28.146 -7.918 1.00 29.87 1052 GLN A CA 1
ATOM 665 C C . GLN A 1 128 ? -28.945 -27.531 -8.435 1.00 25.67 1052 GLN A C 1
ATOM 666 O O . GLN A 1 128 ? -29.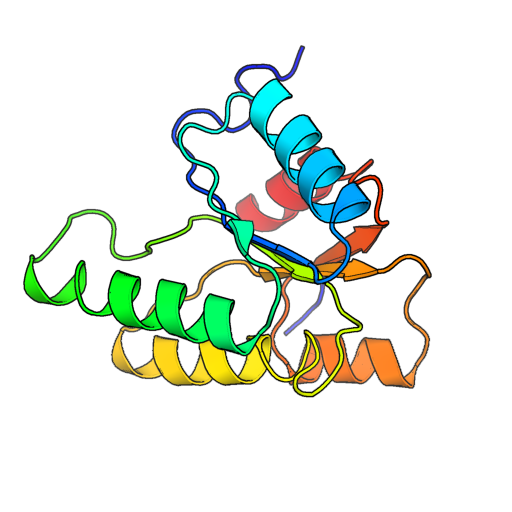864 -27.252 -7.695 1.00 28.90 1052 GLN A O 1
ATOM 672 N N . MET A 1 129 ? -28.887 -27.213 -9.707 1.00 25.89 1053 MET A N 1
ATOM 673 C CA . MET A 1 129 ? -30.029 -26.850 -10.503 1.00 25.65 1053 MET A CA 1
ATOM 674 C C . MET A 1 129 ? -29.991 -27.513 -11.829 1.00 25.32 1053 MET A C 1
ATOM 675 O O . MET A 1 129 ? -28.906 -27.746 -12.401 1.00 27.72 1053 MET A O 1
ATOM 680 N N . PRO A 1 130 ? -31.185 -27.803 -12.365 1.00 30.54 1054 PRO A N 1
ATOM 681 C CA . PRO A 1 130 ? -31.212 -28.409 -13.723 1.00 34.38 1054 PRO A CA 1
ATOM 682 C C . PRO A 1 130 ? -30.780 -27.452 -14.825 1.00 34.47 1054 PRO A C 1
ATOM 683 O O . PRO A 1 130 ? -30.899 -26.249 -14.662 1.00 34.56 1054 PRO A O 1
ATOM 687 N N . GLU A 1 131 ? -30.093 -27.969 -15.820 1.00 33.05 1055 GLU A N 1
ATOM 688 C CA . GLU A 1 131 ? -29.778 -27.258 -17.132 1.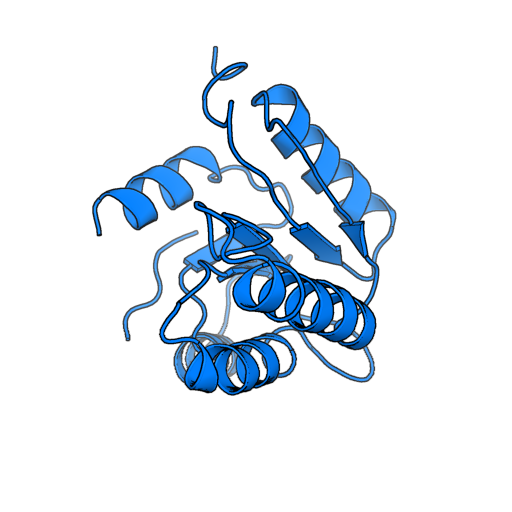00 31.95 1055 GLU A CA 1
ATOM 689 C C . GLU A 1 131 ? -28.436 -26.478 -16.990 1.00 33.59 1055 GLU A C 1
ATOM 690 O O . GLU A 1 131 ? -27.469 -26.661 -17.819 1.00 30.96 1055 GLU A O 1
ATOM 696 N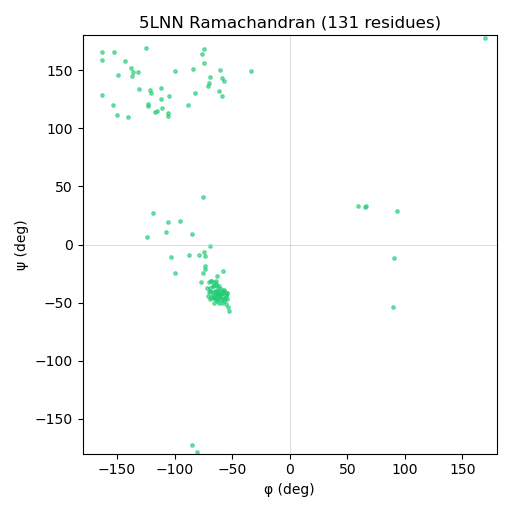 N . MET A 1 132 ? -28.403 -25.627 -15.936 1.00 26.96 1056 MET A N 1
ATOM 697 C CA . MET A 1 132 ? -27.189 -24.857 -15.633 1.00 23.56 1056 MET A CA 1
ATOM 698 C C . MET A 1 132 ? -27.065 -24.868 -14.118 1.00 23.25 1056 MET A C 1
ATOM 699 O O . MET A 1 132 ? -27.908 -24.289 -13.413 1.00 25.44 1056 MET A O 1
ATOM 704 N N . ASP A 1 133 ? -26.074 -25.583 -13.619 1.00 24.44 1057 ASP A N 1
ATOM 705 C CA . ASP A 1 133 ? -25.993 -25.648 -12.188 1.00 24.72 1057 ASP A CA 1
ATOM 706 C C . ASP A 1 133 ? -25.344 -24.402 -11.602 1.00 24.01 1057 ASP A C 1
ATOM 707 O O . ASP A 1 133 ? -24.893 -23.522 -12.408 1.00 21.38 1057 ASP A O 1
ATOM 712 N N . GLY A 1 134 ? -25.195 -24.361 -10.307 1.00 23.13 1058 GLY A N 1
ATOM 713 C CA . GLY A 1 134 ? -24.609 -23.157 -9.662 1.00 20.72 1058 GLY A CA 1
ATOM 714 C C . GLY A 1 134 ? -23.191 -22.918 -10.008 1.00 21.11 1058 GLY A C 1
ATOM 715 O O . GLY A 1 134 ? -22.722 -21.815 -10.025 1.00 20.99 1058 GLY A O 1
ATOM 716 N N . TYR A 1 135 ? -22.398 -23.992 -10.241 1.00 20.65 1059 TYR A N 1
ATOM 717 C CA . TYR A 1 135 ? -21.049 -23.818 -10.567 1.00 22.61 1059 TYR A CA 1
ATOM 718 C C . TYR A 1 135 ? -20.932 -23.193 -11.925 1.00 20.31 1059 TYR A C 1
ATOM 719 O O . TYR A 1 135 ? -20.133 -22.290 -12.099 1.00 20.25 1059 TYR A O 1
ATOM 728 N N A GLU A 1 136 ? -21.678 -23.707 -12.899 0.50 19.71 1060 GLU A N 1
ATOM 729 N N B GLU A 1 136 ? -21.740 -23.709 -12.861 0.50 20.13 1060 GLU A N 1
ATOM 730 C CA A GLU A 1 136 ? -21.621 -23.138 -14.231 0.50 20.00 1060 GLU A CA 1
ATOM 731 C CA B GLU A 1 136 ? -21.806 -23.187 -14.223 0.50 20.88 1060 GLU A CA 1
ATOM 732 C C A GLU A 1 136 ? -22.177 -21.716 -14.229 0.50 19.27 1060 GLU A C 1
ATOM 733 C C B GLU A 1 136 ? -22.161 -21.706 -14.179 0.50 19.42 1060 GLU A C 1
ATOM 734 O O A GLU A 1 136 ? -21.619 -20.853 -14.928 0.50 18.55 1060 GLU A O 1
ATOM 735 O O B GLU A 1 136 ? -21.478 -20.801 -14.771 0.50 17.45 1060 GLU A O 1
ATOM 746 N N . ALA A 1 137 ? -23.239 -21.453 -13.460 1.00 19.05 1061 ALA A N 1
ATOM 747 C CA . ALA A 1 137 ? -23.727 -20.042 -13.388 1.00 18.54 1061 ALA A CA 1
ATOM 748 C C . ALA A 1 137 ? -22.691 -19.080 -12.793 1.00 18.87 1061 ALA A C 1
ATOM 749 O O . ALA A 1 137 ? -22.397 -18.016 -13.330 1.00 17.53 1061 ALA A O 1
ATOM 751 N N . THR A 1 138 ? -22.012 -19.554 -11.767 1.00 17.93 1062 THR A N 1
ATOM 752 C CA . THR A 1 138 ? -20.900 -18.757 -11.218 1.00 18.81 1062 THR A CA 1
ATOM 753 C C . THR A 1 138 ? -19.804 -18.568 -12.146 1.00 19.07 1062 THR A C 1
ATOM 754 O O . THR A 1 138 ? -19.294 -17.415 -12.346 1.00 18.81 1062 THR A O 1
ATOM 758 N N . ARG A 1 139 ? -19.345 -19.625 -12.867 1.00 18.04 1063 ARG A N 1
ATOM 759 C CA . ARG A 1 139 ? -18.341 -19.394 -13.864 1.00 22.19 1063 ARG A CA 1
ATOM 760 C C . ARG A 1 139 ? -18.721 -18.317 -14.884 1.00 18.11 1063 ARG A C 1
ATOM 761 O O . ARG A 1 139 ? -17.884 -17.512 -15.334 1.00 21.93 1063 ARG A O 1
ATOM 769 N N . GLU A 1 140 ? -20.004 -18.376 -15.312 1.00 17.85 1064 GLU A N 1
ATOM 770 C CA . GLU A 1 140 ? -20.474 -17.515 -16.344 1.00 18.03 1064 GLU A CA 1
ATOM 771 C C . GLU A 1 140 ? -20.532 -16.048 -15.799 1.00 18.44 1064 GLU A C 1
ATOM 772 O O . GLU A 1 140 ? -20.212 -15.100 -16.483 1.00 18.22 1064 GLU A O 1
ATOM 778 N N . ILE A 1 141 ? -20.959 -15.876 -14.542 1.00 17.13 1065 ILE A N 1
ATOM 779 C CA . ILE A 1 141 ? -20.892 -14.579 -13.876 1.00 16.68 1065 ILE A CA 1
ATOM 780 C C . ILE A 1 141 ? -19.533 -13.989 -13.830 1.00 16.35 1065 ILE A C 1
ATOM 781 O O . ILE A 1 141 ? -19.299 -12.825 -14.148 1.00 18.45 1065 ILE A O 1
ATOM 786 N N . ARG A 1 142 ? -18.580 -14.872 -13.462 1.00 17.58 1066 ARG A N 1
ATOM 787 C CA . ARG A 1 142 ? -17.185 -14.408 -13.397 1.00 21.06 1066 ARG A CA 1
ATOM 788 C C . ARG A 1 142 ? -16.668 -13.961 -14.761 1.00 19.74 1066 ARG A C 1
ATOM 789 O O . ARG A 1 142 ? -15.999 -12.933 -14.850 1.00 21.70 1066 ARG A O 1
ATOM 797 N N . LYS A 1 143 ? -17.062 -14.657 -15.826 1.00 19.44 1067 LYS A N 1
ATOM 798 C CA . LYS A 1 143 ? -16.739 -14.190 -17.182 1.00 22.76 1067 LYS A CA 1
ATOM 799 C C . LYS A 1 143 ? -17.330 -12.852 -17.502 1.00 21.70 1067 LYS A C 1
ATOM 800 O O . LYS A 1 143 ? -16.629 -11.916 -17.998 1.00 23.67 1067 LYS A O 1
ATOM 806 N N . VAL A 1 144 ? -18.603 -12.618 -17.144 1.00 18.49 1068 VAL A N 1
ATOM 807 C CA . VAL A 1 144 ? -19.225 -11.361 -17.356 1.00 18.46 1068 VAL A CA 1
ATOM 808 C C . VAL A 1 144 ? -18.497 -10.202 -16.637 1.00 17.85 1068 VAL A C 1
ATOM 809 O O . VAL A 1 144 ? -18.330 -9.097 -17.179 1.00 19.60 1068 VAL A O 1
ATOM 813 N N . GLU A 1 145 ? -18.111 -10.489 -15.402 1.00 18.93 1069 GLU A N 1
ATOM 814 C CA . GLU A 1 145 ? -17.513 -9.514 -14.548 1.00 18.85 1069 GLU A CA 1
ATOM 815 C C . GLU A 1 145 ? -16.192 -9.019 -15.091 1.00 20.43 1069 GLU A C 1
ATOM 816 O O . GLU A 1 145 ? -15.753 -7.926 -14.698 1.00 24.02 1069 GLU A O 1
ATOM 822 N N . LYS A 1 146 ? -15.521 -9.868 -15.877 1.00 22.45 1070 LYS A N 1
ATOM 823 C CA . LYS A 1 146 ? -14.150 -9.533 -16.309 1.00 28.95 1070 LYS A CA 1
ATOM 824 C C . LYS A 1 146 ? -14.078 -8.224 -16.958 1.00 29.58 1070 LYS A C 1
ATOM 825 O O . LYS A 1 146 ? -13.157 -7.421 -16.666 1.00 35.29 1070 LYS A O 1
ATOM 831 N N . SER A 1 147 ? -15.012 -7.876 -17.798 1.00 29.05 1071 SER A N 1
ATOM 832 C CA . SER A 1 147 ? -14.905 -6.639 -18.500 1.00 34.07 1071 SER A CA 1
ATOM 833 C C . SER A 1 147 ? -15.182 -5.416 -17.635 1.00 32.68 1071 SER A C 1
ATOM 834 O O . SER A 1 147 ? -14.962 -4.281 -18.070 1.00 39.29 1071 SER A O 1
ATOM 837 N N . TYR A 1 148 ? -15.674 -5.597 -16.405 1.00 26.06 1072 TYR A N 1
ATOM 838 C CA . TYR A 1 148 ? -15.935 -4.525 -15.472 1.00 26.90 1072 TYR A CA 1
ATOM 839 C C . TYR A 1 148 ? -14.886 -4.399 -14.369 1.00 27.42 1072 TYR A C 1
ATOM 840 O O . TYR A 1 148 ? -14.904 -3.421 -13.652 1.00 32.19 1072 TYR A O 1
ATOM 849 N N . GLY A 1 149 ? -14.000 -5.343 -14.217 1.00 28.16 1073 GLY A N 1
ATOM 850 C CA . GLY A 1 149 ? -13.026 -5.252 -13.129 1.00 30.80 1073 GLY A CA 1
ATOM 851 C C . GLY A 1 149 ? -13.614 -5.341 -11.729 1.00 32.93 1073 GLY A C 1
ATOM 852 O O . GLY A 1 149 ? -13.217 -4.643 -10.818 1.00 34.75 1073 GLY A O 1
ATOM 853 N N . VAL A 1 150 ? -14.679 -6.117 -11.600 1.00 24.62 1074 VAL A N 1
ATOM 854 C CA . VAL A 1 150 ? -15.341 -6.282 -10.306 1.00 25.83 1074 VAL A CA 1
ATOM 855 C C . VAL A 1 150 ? -15.419 -7.734 -9.949 1.00 24.31 1074 VAL A C 1
ATOM 856 O O . VAL A 1 150 ? -15.114 -8.648 -10.753 1.00 25.07 1074 VAL A O 1
ATOM 860 N N . ARG A 1 151 ? -15.787 -8.027 -8.699 1.00 23.20 1075 ARG A N 1
ATOM 861 C CA . ARG A 1 151 ? -15.978 -9.383 -8.247 1.00 23.19 1075 ARG A CA 1
ATOM 862 C C . ARG A 1 151 ? -17.021 -9.427 -7.176 1.00 22.17 1075 ARG A C 1
ATOM 863 O O . ARG A 1 151 ? -16.849 -8.940 -6.045 1.00 25.24 1075 ARG A O 1
ATOM 871 N N . THR A 1 152 ? -18.150 -10.036 -7.555 1.00 17.97 1076 THR A N 1
ATOM 872 C CA . THR A 1 152 ? -19.206 -10.176 -6.592 1.00 21.30 1076 THR A CA 1
ATOM 873 C C . THR A 1 152 ? -18.957 -11.428 -5.674 1.00 19.08 1076 THR A C 1
ATOM 874 O O . THR A 1 152 ? -18.791 -12.469 -6.182 1.00 19.37 1076 THR A O 1
ATOM 878 N N . PRO A 1 153 ? -19.047 -11.275 -4.357 1.00 21.12 1077 PRO A N 1
ATOM 879 C CA . PRO A 1 153 ? -19.091 -12.487 -3.565 1.00 21.23 1077 PRO A CA 1
ATOM 880 C C . PRO A 1 153 ? -20.241 -13.425 -3.877 1.00 18.22 1077 PRO A C 1
ATOM 881 O O . PRO A 1 153 ? -21.396 -12.972 -3.914 1.00 19.82 1077 PRO A O 1
ATOM 885 N N . ILE A 1 154 ? -19.887 -14.646 -4.111 1.00 19.27 1078 ILE A N 1
ATOM 886 C CA . ILE A 1 154 ? -20.826 -15.702 -4.496 1.00 19.23 1078 ILE A CA 1
ATOM 887 C C . ILE A 1 154 ? -20.700 -16.836 -3.487 1.00 22.58 1078 ILE A C 1
ATOM 888 O O . ILE A 1 154 ? -19.644 -17.450 -3.411 1.00 22.23 1078 ILE A O 1
ATOM 893 N N . ILE A 1 155 ? -21.791 -17.162 -2.824 1.00 18.64 1079 ILE A N 1
ATOM 894 C CA . ILE A 1 155 ? -21.837 -18.133 -1.703 1.00 19.40 1079 ILE A CA 1
ATOM 895 C C . ILE A 1 155 ? -22.590 -19.303 -2.234 1.00 22.19 1079 ILE A C 1
ATOM 896 O O . ILE A 1 155 ? -23.769 -19.199 -2.608 1.00 23.09 1079 ILE A O 1
ATOM 901 N N . ALA A 1 156 ? -21.943 -20.459 -2.297 1.00 22.56 1080 ALA A N 1
ATOM 902 C CA . ALA A 1 156 ? -22.660 -21.682 -2.628 1.00 24.35 1080 ALA A CA 1
ATOM 903 C C . ALA A 1 156 ? -23.599 -22.199 -1.563 1.00 25.40 1080 ALA A C 1
ATOM 904 O O . ALA A 1 156 ? -23.262 -22.168 -0.360 1.00 26.69 1080 ALA A O 1
ATOM 906 N N . VAL A 1 157 ? -24.788 -22.626 -1.936 1.00 22.97 1081 VAL A N 1
ATOM 907 C CA . VAL A 1 157 ? -25.746 -23.098 -1.030 1.00 24.37 1081 VAL A CA 1
ATOM 908 C C . VAL A 1 157 ? -26.138 -24.551 -1.452 1.00 28.54 1081 VAL A C 1
ATOM 909 O O . VAL A 1 157 ? -26.515 -24.781 -2.564 1.00 26.49 1081 VAL A O 1
ATOM 913 N N . SER A 1 158 ? -25.916 -25.575 -0.588 1.00 29.20 1082 SER A N 1
ATOM 914 C CA . SER A 1 158 ? -26.125 -26.979 -0.860 1.00 29.55 1082 SER A CA 1
ATOM 915 C C . SER A 1 158 ? -26.812 -27.613 0.383 1.00 29.20 1082 SER A C 1
ATOM 916 O O . SER A 1 158 ? -26.581 -27.180 1.492 1.00 31.30 1082 SER A O 1
ATOM 919 N N . GLY A 1 159 ? -27.695 -28.574 0.087 1.00 32.24 1083 GLY A N 1
ATOM 920 C CA . GLY A 1 159 ? -28.298 -29.387 1.151 1.00 37.22 1083 GLY A CA 1
ATOM 921 C C . GLY A 1 159 ? -27.329 -30.418 1.733 1.00 39.37 1083 GLY A C 1
ATOM 922 O O . GLY A 1 159 ? -27.685 -31.042 2.735 1.00 43.47 1083 GLY A O 1
ATOM 923 N N . HIS A 1 160 ? -26.130 -30.590 1.195 1.00 36.20 1084 HIS A N 1
ATOM 924 C CA . HIS A 1 160 ? -25.125 -31.498 1.773 1.00 40.28 1084 HIS A CA 1
ATOM 925 C C . HIS A 1 160 ? -23.696 -30.949 1.640 1.00 43.99 1084 HIS A C 1
ATOM 926 O O . HIS A 1 160 ? -23.439 -30.102 0.797 1.00 34.62 1084 HIS A O 1
ATOM 933 N N . ASP A 1 161 ? -22.778 -31.420 2.485 1.00 40.59 1085 ASP A N 1
ATOM 934 C CA . ASP A 1 161 ? -21.367 -31.013 2.416 1.00 40.34 1085 ASP A CA 1
ATOM 935 C C . ASP A 1 161 ? -20.835 -31.378 1.057 1.00 39.14 1085 ASP A C 1
ATOM 936 O O . ASP A 1 161 ? -21.166 -32.420 0.507 1.00 35.86 1085 ASP A O 1
ATOM 941 N N . PRO A 1 162 ? -19.964 -30.521 0.516 1.00 36.54 1086 PRO A N 1
ATOM 942 C CA . PRO A 1 162 ? -19.414 -30.870 -0.737 1.00 38.11 1086 PRO A CA 1
ATOM 943 C C . PRO A 1 162 ? -18.443 -32.072 -0.560 1.00 37.83 1086 PRO A C 1
ATOM 944 O O . PRO A 1 162 ? -17.699 -32.141 0.420 1.00 39.65 1086 PRO A O 1
ATOM 948 N N . GLY A 1 163 ? -18.525 -32.973 -1.507 1.00 38.01 1087 GLY A N 1
ATOM 949 C CA . GLY A 1 163 ? -17.544 -34.025 -1.677 1.00 45.94 1087 GLY A CA 1
ATOM 950 C C . GLY A 1 163 ? -16.408 -33.504 -2.495 1.00 45.50 1087 GLY A C 1
ATOM 951 O O . GLY A 1 163 ? -16.312 -32.302 -2.796 1.00 38.04 1087 GLY A O 1
ATOM 952 N N . SER A 1 164 ? -15.515 -34.402 -2.864 1.00 36.52 1088 SER A N 1
ATOM 953 C CA . SER A 1 164 ? -14.354 -34.048 -3.648 1.00 41.39 1088 SER A CA 1
ATOM 954 C C . SER A 1 164 ? -14.615 -33.301 -4.904 1.00 30.58 1088 SER A C 1
ATOM 955 O O . SER A 1 164 ? -13.934 -32.278 -5.191 1.00 32.40 1088 SER A O 1
ATOM 958 N N . GLU A 1 165 ? -15.426 -33.926 -5.739 1.00 33.50 1089 GLU A N 1
ATOM 959 C CA . GLU A 1 165 ? -15.762 -33.350 -7.030 1.00 38.13 1089 GLU A CA 1
ATOM 960 C C . GLU A 1 165 ? -16.449 -31.933 -6.908 1.00 35.84 1089 GLU A C 1
ATOM 961 O O . GLU A 1 165 ? -16.059 -30.975 -7.587 1.00 35.86 1089 GLU A O 1
ATOM 967 N N . GLU A 1 166 ? -17.334 -31.820 -5.953 1.00 33.03 1090 GLU A N 1
ATOM 968 C CA . GLU A 1 166 ? -18.053 -30.555 -5.727 1.00 35.24 1090 GLU A CA 1
ATOM 969 C C . GLU A 1 166 ? -17.114 -29.490 -5.172 1.00 35.00 1090 GLU A C 1
ATOM 970 O O . GLU A 1 166 ? -17.183 -28.324 -5.560 1.00 28.41 1090 GLU A O 1
ATOM 976 N N . ALA A 1 167 ? -16.224 -29.864 -4.240 1.00 28.69 1091 ALA A N 1
ATOM 977 C CA . ALA A 1 167 ? -15.262 -28.951 -3.760 1.00 28.64 1091 ALA A CA 1
ATOM 978 C C . ALA A 1 167 ? -14.383 -28.407 -4.876 1.00 22.91 1091 ALA A C 1
ATOM 979 O O . ALA A 1 167 ? -14.034 -27.233 -4.950 1.00 25.95 1091 ALA A O 1
ATOM 981 N N . ARG A 1 168 ? -13.947 -29.286 -5.829 1.00 26.45 1092 ARG A N 1
ATOM 982 C CA . ARG A 1 168 ? -13.127 -28.855 -6.890 1.00 27.46 1092 ARG A CA 1
ATOM 983 C C . ARG A 1 168 ? -13.920 -27.842 -7.803 1.00 25.73 1092 ARG A C 1
ATOM 984 O O . ARG A 1 168 ? -13.355 -26.807 -8.144 1.00 29.11 1092 ARG A O 1
ATOM 992 N N . GLU A 1 169 ? -15.154 -28.171 -8.018 1.00 28.30 1093 GLU A N 1
ATOM 993 C CA . GLU A 1 169 ? -16.080 -27.320 -8.862 1.00 30.93 1093 GLU A CA 1
ATOM 994 C C . GLU A 1 169 ? -16.294 -25.947 -8.176 1.00 30.62 1093 GLU A C 1
ATOM 995 O O . GLU A 1 169 ? -16.356 -24.911 -8.809 1.00 28.79 1093 GLU A O 1
ATOM 1001 N N . THR A 1 170 ? -16.324 -25.957 -6.872 1.00 29.41 1094 THR A N 1
ATOM 1002 C CA . THR A 1 170 ? -16.488 -24.724 -6.084 1.00 26.32 1094 THR A CA 1
ATOM 1003 C C . THR A 1 170 ? -15.356 -23.803 -6.293 1.00 24.47 1094 THR A C 1
ATOM 1004 O O . THR A 1 170 ? -15.519 -22.661 -6.609 1.00 26.89 1094 THR A O 1
ATOM 1008 N N . ILE A 1 171 ? -14.099 -24.341 -6.196 1.00 24.63 1095 ILE A N 1
ATOM 1009 C CA . ILE A 1 171 ? -12.962 -23.532 -6.456 1.00 26.40 1095 ILE A CA 1
ATOM 1010 C C . ILE A 1 171 ? -12.834 -23.157 -7.943 1.00 27.18 1095 ILE A C 1
ATOM 1011 O O . ILE A 1 171 ? -12.536 -22.040 -8.276 1.00 31.36 1095 ILE A O 1
ATOM 1016 N N . GLN A 1 172 ? -12.984 -24.105 -8.868 1.00 29.44 1096 GLN A N 1
ATOM 1017 C CA . GLN A 1 172 ? -12.842 -23.854 -10.299 1.00 33.04 1096 GLN A CA 1
ATOM 1018 C C . GLN A 1 172 ? -13.839 -22.764 -10.755 1.00 32.68 1096 GLN A C 1
ATOM 1019 O O . GLN A 1 172 ? -13.552 -21.989 -11.628 1.00 35.20 1096 GLN A O 1
ATOM 1025 N N . ALA A 1 173 ? -15.009 -22.851 -10.210 1.00 30.58 1097 ALA A N 1
ATOM 1026 C CA . ALA A 1 173 ? -16.152 -21.939 -10.586 1.00 27.00 1097 ALA A CA 1
ATOM 1027 C C . ALA A 1 173 ? -15.844 -20.540 -10.124 1.00 32.21 1097 ALA A C 1
ATOM 1028 O O . ALA A 1 173 ? -16.233 -19.592 -10.837 1.00 32.39 1097 ALA A O 1
ATOM 1030 N N . GLY A 1 174 ? -15.103 -20.347 -9.015 1.00 27.99 1098 GLY A N 1
ATOM 1031 C CA . GLY A 1 174 ? -14.824 -19.072 -8.431 1.00 27.52 1098 GLY A CA 1
ATOM 1032 C C . GLY A 1 174 ? -15.786 -18.649 -7.350 1.00 28.62 1098 GLY A C 1
ATOM 1033 O O . GLY A 1 174 ? -15.949 -17.446 -7.121 1.00 26.34 1098 GLY A O 1
ATOM 1034 N N . MET A 1 175 ? -16.369 -19.595 -6.641 1.00 25.52 1099 MET A N 1
ATOM 1035 C CA . MET A 1 175 ? -17.203 -19.265 -5.488 1.00 24.83 1099 MET A CA 1
ATOM 1036 C C . MET A 1 175 ? -16.377 -18.848 -4.294 1.00 23.87 1099 MET A C 1
ATOM 1037 O O . MET A 1 175 ? -15.177 -19.163 -4.243 1.00 28.54 1099 MET A O 1
ATOM 1042 N N . ASP A 1 176 ? -16.952 -18.076 -3.376 1.00 23.55 1100 ASP A N 1
ATOM 1043 C CA . ASP A 1 176 ? -16.204 -17.546 -2.264 1.00 25.28 1100 ASP A CA 1
ATOM 1044 C C . ASP A 1 176 ? -16.388 -18.302 -0.990 1.00 25.18 1100 ASP A C 1
ATOM 1045 O O . ASP A 1 176 ? -15.558 -18.168 -0.083 1.00 26.49 1100 ASP A O 1
ATOM 1050 N N . ALA A 1 177 ? -17.491 -19.003 -0.831 1.00 22.23 1101 ALA A N 1
ATOM 1051 C CA . ALA A 1 177 ? -17.861 -19.684 0.354 1.00 22.59 1101 ALA A CA 1
ATOM 1052 C C . ALA A 1 177 ? -18.903 -20.652 0.088 1.00 23.45 1101 ALA A C 1
ATOM 1053 O O . ALA A 1 177 ? -19.455 -20.720 -0.996 1.00 26.47 1101 ALA A O 1
ATOM 1055 N N . PHE A 1 178 ? -19.137 -21.557 1.056 1.00 26.00 1102 PHE A N 1
ATOM 1056 C CA . PHE A 1 178 ? -20.278 -22.438 1.020 1.00 26.97 1102 PHE A CA 1
ATOM 1057 C C . PHE A 1 178 ? -21.031 -22.482 2.335 1.00 28.35 1102 PHE A C 1
ATOM 1058 O O . PHE A 1 178 ? -20.461 -22.269 3.389 1.00 29.98 1102 PHE A O 1
ATOM 1066 N N . LEU A 1 179 ? -22.319 -22.679 2.224 1.00 25.18 1103 LEU A N 1
ATOM 1067 C CA . LEU A 1 179 ? -23.296 -22.718 3.319 1.00 28.05 1103 LEU A CA 1
ATOM 1068 C C . LEU A 1 179 ? -24.280 -23.828 3.131 1.00 30.65 1103 LEU A C 1
ATOM 1069 O O . LEU A 1 179 ? -24.677 -24.168 2.058 1.00 29.65 1103 LEU A O 1
ATOM 1074 N N . ASP A 1 180 ? -24.828 -24.352 4.254 1.00 33.60 1104 ASP A N 1
ATOM 1075 C CA . ASP A 1 180 ? -26.013 -25.227 4.123 1.00 36.50 1104 ASP A CA 1
ATOM 1076 C C . ASP A 1 180 ? -27.251 -24.467 3.852 1.00 36.65 1104 ASP A C 1
ATOM 1077 O O . ASP A 1 180 ? -27.335 -23.255 4.034 1.00 40.49 1104 ASP A O 1
ATOM 1082 N N . LYS A 1 181 ? -28.261 -25.194 3.393 1.00 41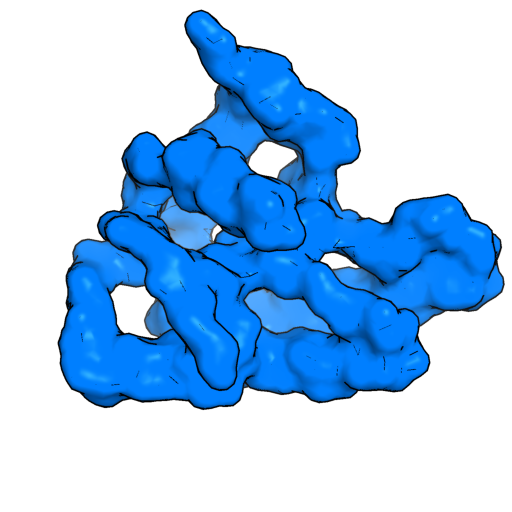.31 1105 LYS A N 1
ATOM 1083 C CA . LYS A 1 181 ? -29.520 -24.623 2.954 1.00 45.14 1105 LYS A CA 1
ATOM 1084 C C . LYS A 1 181 ? -30.319 -23.780 3.927 1.00 44.22 1105 LYS A C 1
ATOM 1085 O O . LYS A 1 181 ? -31.142 -22.964 3.493 1.00 42.86 1105 LYS A O 1
ATOM 1091 N N . SER A 1 182 ? -30.123 -23.952 5.225 1.00 43.25 1106 SER A N 1
ATOM 1092 C CA . SER A 1 182 ? -30.807 -23.043 6.170 1.00 45.33 1106 SER A CA 1
ATOM 1093 C C . SER A 1 182 ? -30.101 -21.701 6.280 1.00 51.96 1106 SER A C 1
ATOM 1094 O O . SER A 1 182 ? -30.644 -20.779 6.885 1.00 56.14 1106 SER A O 1
ATOM 1097 N N . LEU A 1 183 ? -28.902 -21.573 5.693 1.00 42.59 1107 LEU A N 1
ATOM 1098 C CA . LEU A 1 183 ? -28.116 -20.419 5.851 1.00 39.24 1107 LEU A CA 1
ATOM 1099 C C . LEU A 1 183 ? -27.785 -20.188 7.336 1.00 41.52 1107 LEU A C 1
ATOM 1100 O O . LEU A 1 183 ? -27.664 -19.038 7.770 1.00 38.72 1107 LEU A O 1
ATOM 1105 N N . ASN A 1 184 ? -27.629 -21.248 8.119 1.00 47.14 1108 ASN A N 1
ATOM 1106 C CA . ASN A 1 184 ? -27.407 -21.043 9.562 1.00 47.16 1108 ASN A CA 1
ATOM 1107 C C . ASN A 1 184 ? -26.152 -20.264 9.903 1.00 50.13 1108 ASN A C 1
ATOM 1108 O O . ASN A 1 184 ? -26.169 -19.430 10.800 1.00 54.16 1108 ASN A O 1
ATOM 1113 N N . GLN A 1 185 ? -25.095 -20.465 9.137 1.00 35.91 1109 GLN A N 1
ATOM 1114 C CA . GLN A 1 185 ? -23.842 -19.783 9.414 1.00 36.85 1109 GLN A CA 1
ATOM 1115 C C . GLN A 1 185 ? -23.666 -18.465 8.576 1.00 34.97 1109 GLN A C 1
ATOM 1116 O O . GLN A 1 185 ? -22.591 -17.890 8.537 1.00 35.08 1109 GLN A O 1
ATOM 1122 N N . LEU A 1 186 ? -24.786 -17.940 8.090 1.00 35.43 1110 LEU A N 1
ATOM 1123 C CA . LEU A 1 186 ? -24.719 -16.790 7.100 1.00 33.42 1110 LEU A CA 1
ATOM 1124 C C . LEU A 1 186 ? -23.910 -15.619 7.584 1.00 33.51 1110 LEU A C 1
ATOM 1125 O O . LEU A 1 186 ? -22.953 -15.143 6.914 1.00 31.93 1110 LEU A O 1
ATOM 1130 N N . ALA A 1 187 ? -24.220 -15.080 8.783 1.00 35.02 1111 ALA A N 1
ATOM 1131 C CA . ALA A 1 187 ? -23.417 -13.979 9.284 1.00 34.65 1111 ALA A CA 1
ATOM 1132 C C . ALA A 1 187 ? -21.937 -14.242 9.468 1.00 33.44 1111 ALA A C 1
ATOM 1133 O O . ALA A 1 187 ? -21.089 -13.362 9.163 1.00 34.13 1111 ALA A O 1
ATOM 1135 N N . ASN A 1 188 ? -21.607 -15.411 9.998 1.00 39.24 1112 ASN A N 1
ATOM 1136 C CA . ASN A 1 188 ? -20.237 -15.776 10.134 1.00 41.23 1112 ASN A CA 1
ATOM 1137 C C . ASN A 1 188 ? -19.509 -15.772 8.797 1.00 32.80 1112 ASN A C 1
ATOM 1138 O O . ASN A 1 188 ? -18.476 -15.163 8.690 1.00 36.61 1112 ASN A O 1
ATOM 1143 N N . VAL A 1 189 ? -20.117 -16.371 7.806 1.00 33.77 1113 VAL A N 1
ATOM 1144 C CA . VAL A 1 189 ? -19.531 -16.462 6.463 1.00 30.74 1113 VAL A CA 1
ATOM 1145 C C . VAL A 1 189 ? -19.345 -15.054 5.876 1.00 28.60 1113 VAL A C 1
ATOM 1146 O O . VAL A 1 189 ? -18.293 -14.643 5.375 1.00 27.45 1113 VAL A O 1
ATOM 1150 N N . ILE A 1 190 ? -20.399 -14.234 5.997 1.00 26.97 1114 ILE A N 1
ATOM 1151 C CA . ILE A 1 190 ? -20.236 -12.839 5.437 1.00 24.86 1114 ILE A CA 1
ATOM 1152 C C . ILE A 1 190 ? -19.116 -12.069 6.115 1.00 25.72 1114 ILE A C 1
ATOM 1153 O O . ILE A 1 190 ? -18.327 -11.345 5.477 1.00 26.69 1114 ILE A O 1
ATOM 1158 N N . ARG A 1 191 ? -19.062 -12.188 7.455 1.00 30.86 1115 ARG A N 1
ATOM 1159 C CA . ARG A 1 191 ? -18.015 -11.445 8.160 1.00 31.07 1115 ARG A CA 1
ATOM 1160 C C . ARG A 1 191 ? -16.601 -11.858 7.704 1.00 29.48 1115 ARG A C 1
ATOM 1161 O O . ARG A 1 191 ? -15.760 -10.982 7.519 1.00 32.58 1115 ARG A O 1
ATOM 1169 N N . GLU A 1 192 ? -16.451 -13.160 7.470 1.00 32.53 1116 GLU A N 1
ATOM 1170 C CA . GLU A 1 192 ? -15.201 -13.822 6.960 1.00 36.99 1116 GLU A CA 1
ATOM 1171 C C . GLU A 1 192 ? -14.941 -13.319 5.584 1.00 37.66 1116 GLU A C 1
ATOM 1172 O O . GLU A 1 192 ? -13.839 -12.896 5.296 1.00 33.99 1116 GLU A O 1
ATOM 1178 N N . ILE A 1 193 ? -15.974 -13.229 4.741 1.00 30.31 1117 ILE A N 1
ATOM 1179 C CA . ILE A 1 193 ? -15.695 -12.679 3.424 1.00 26.70 1117 ILE A CA 1
ATOM 1180 C C . ILE A 1 193 ? -15.226 -11.245 3.466 1.00 30.10 1117 ILE A C 1
ATOM 1181 O O . ILE A 1 193 ? -14.416 -10.812 2.696 1.00 30.61 1117 ILE A O 1
ATOM 1186 N N . GLU A 1 194 ? -15.890 -10.430 4.310 1.00 26.78 1118 GLU A N 1
ATOM 1187 C CA . GLU A 1 194 ? -15.568 -9.018 4.384 1.00 29.97 1118 GLU A CA 1
ATOM 1188 C C . GLU A 1 194 ? -14.143 -8.791 4.964 1.00 35.24 1118 GLU A C 1
ATOM 1189 O O . GLU A 1 194 ? -13.440 -7.924 4.440 1.00 37.84 1118 GLU A O 1
ATOM 1195 N N . SER A 1 195 ? -13.745 -9.626 5.908 1.00 34.60 1119 SER A N 1
ATOM 1196 C CA . SER A 1 195 ? -12.405 -9.529 6.516 1.00 42.28 1119 SER A CA 1
ATOM 1197 C C . SER A 1 195 ? -11.317 -9.629 5.449 1.00 49.01 1119 SER A C 1
ATOM 1198 O O . SER A 1 195 ? -10.313 -8.906 5.496 1.00 62.19 1119 SER A O 1
ATOM 1201 N N . LYS A 1 196 ? -11.544 -10.508 4.482 1.00 51.46 1120 LYS A N 1
ATOM 1202 C CA . LYS A 1 196 ? -10.835 -10.451 3.190 1.00 48.94 1120 LYS A CA 1
ATOM 1203 C C . LYS A 1 196 ? -11.561 -9.417 2.333 1.00 53.32 1120 LYS A C 1
ATOM 1204 O O . LYS A 1 196 ? -11.017 -8.419 1.888 1.00 59.54 1120 LYS A O 1
#

Sequence (149 aa):
SGLVPRSDDEFLRGKRVVLVVDDNFISRKVATGKLKKMGVVSEVEEQCDSGKEALRLVTEGLTQQREEQGSVDKKLPFDYIFMACQMPEMDGYEEATREIRKVEKSYGVRTPIIAVSGHDPGSEEARETIQAGMDAFLDKSLNQLANVIREIESK